Protein AF-A0A738X9A8-F1 (afdb_monomer_lite)

Foldseek 3Di:
DVVVVVVVVVVVVVPPDPPPPPDPDDDDDDDDDDPQWDWDDDPPAQWIWIGHPVGIDIDRDDPPDWADDPPPQWIWDWDAPDPVSPRIDIDIDGD

Structure (mmCIF, N/CA/C/O backbone):
data_AF-A0A738X9A8-F1
#
_entry.id   AF-A0A738X9A8-F1
#
loop_
_atom_site.group_PDB
_atom_site.id
_atom_site.type_symbol
_atom_site.label_atom_id
_atom_site.label_alt_id
_atom_site.label_comp_id
_atom_site.label_asym_id
_atom_site.label_entity_id
_atom_site.label_seq_id
_atom_site.pdbx_PDB_ins_code
_atom_site.Cartn_x
_atom_site.Cartn_y
_atom_site.Cartn_z
_atom_site.occupancy
_atom_site.B_iso_or_equiv
_atom_site.auth_seq_id
_atom_site.auth_comp_id
_atom_site.auth_asym_id
_atom_site.auth_atom_id
_atom_site.pdbx_PDB_model_num
ATOM 1 N N . MET A 1 1 ? 81.630 -18.756 20.144 1.00 59.25 1 MET A N 1
ATOM 2 C CA . MET A 1 1 ? 80.431 -17.967 20.517 1.00 59.25 1 MET A CA 1
ATOM 3 C C . MET A 1 1 ? 79.610 -17.455 19.320 1.00 59.25 1 MET A C 1
ATOM 5 O O . MET A 1 1 ? 78.576 -16.843 19.542 1.00 59.25 1 MET A O 1
ATOM 9 N N . ASN A 1 2 ? 80.004 -17.736 18.065 1.00 57.22 2 ASN A N 1
ATOM 10 C CA . ASN A 1 2 ? 79.244 -17.316 16.875 1.00 57.22 2 ASN A CA 1
ATOM 11 C C . ASN A 1 2 ? 78.223 -18.366 16.411 1.00 57.22 2 ASN A C 1
ATOM 13 O O . ASN A 1 2 ? 77.135 -18.009 15.981 1.00 57.22 2 ASN A O 1
ATOM 17 N N . THR A 1 3 ? 78.518 -19.656 16.575 1.00 60.06 3 THR A N 1
ATOM 18 C CA . THR A 1 3 ? 77.668 -20.761 16.097 1.00 60.06 3 THR A CA 1
ATOM 19 C C . THR A 1 3 ? 76.306 -20.813 16.799 1.00 60.06 3 THR A C 1
ATOM 21 O O . THR A 1 3 ? 75.285 -20.974 16.143 1.00 60.06 3 THR A O 1
ATOM 24 N N . MET A 1 4 ? 76.267 -20.567 18.114 1.00 61.12 4 MET A N 1
ATOM 25 C CA . MET A 1 4 ? 75.020 -20.515 18.897 1.00 61.12 4 MET A CA 1
ATOM 26 C C . MET A 1 4 ? 74.103 -19.348 18.496 1.00 61.12 4 MET A C 1
ATOM 28 O O . MET A 1 4 ? 72.885 -19.483 18.544 1.00 61.12 4 MET A O 1
ATOM 32 N N . ARG A 1 5 ? 74.673 -18.214 18.058 1.00 60.53 5 ARG A N 1
ATOM 33 C CA . ARG A 1 5 ? 73.898 -17.061 17.567 1.00 60.53 5 ARG A CA 1
ATOM 34 C C . ARG A 1 5 ? 73.193 -17.370 16.248 1.00 60.53 5 ARG A C 1
ATOM 36 O O . ARG A 1 5 ? 72.041 -16.986 16.090 1.00 60.53 5 ARG A O 1
ATOM 43 N N . TYR A 1 6 ? 73.852 -18.095 15.342 1.00 62.78 6 TYR A N 1
ATOM 44 C CA . TYR A 1 6 ? 73.252 -18.489 14.064 1.00 62.78 6 TYR A CA 1
ATOM 45 C C . TYR A 1 6 ? 72.114 -19.495 14.242 1.00 62.78 6 TYR A C 1
ATOM 47 O O . TYR A 1 6 ? 71.076 -19.349 13.608 1.00 62.78 6 TYR A O 1
ATOM 55 N N . VAL A 1 7 ? 72.263 -20.465 15.148 1.00 64.81 7 VAL A N 1
ATOM 56 C CA . VAL A 1 7 ? 71.209 -21.456 15.424 1.00 64.81 7 VAL A CA 1
ATOM 57 C C . VAL A 1 7 ? 69.951 -20.784 15.985 1.00 64.81 7 VAL A C 1
ATOM 59 O O . VAL A 1 7 ? 68.847 -21.077 15.539 1.00 64.81 7 VAL A O 1
ATOM 62 N N . MET A 1 8 ? 70.108 -19.822 16.898 1.00 61.81 8 MET A N 1
ATOM 63 C CA . MET A 1 8 ? 68.980 -19.098 17.497 1.00 61.81 8 MET A CA 1
ATOM 64 C C . MET A 1 8 ? 68.262 -18.188 16.480 1.00 61.81 8 MET A C 1
ATOM 66 O O . MET A 1 8 ? 67.034 -18.144 16.455 1.00 61.81 8 MET A O 1
ATOM 70 N N . LEU A 1 9 ? 69.013 -17.544 15.576 1.00 60.53 9 LEU A N 1
ATOM 71 C CA . LEU A 1 9 ? 68.464 -16.758 14.460 1.00 60.53 9 LEU A CA 1
ATOM 72 C C . LEU A 1 9 ? 67.666 -17.617 13.469 1.00 60.53 9 LEU A C 1
ATOM 74 O O . LEU A 1 9 ? 66.592 -17.207 13.041 1.00 60.53 9 LEU A O 1
ATOM 78 N N . MET A 1 10 ? 68.154 -18.815 13.138 1.00 61.84 10 MET A N 1
ATOM 79 C CA . MET A 1 10 ? 67.473 -19.734 12.216 1.00 61.84 10 MET A CA 1
ATOM 80 C C . MET A 1 10 ? 66.163 -20.286 12.793 1.00 61.84 10 MET A C 1
ATOM 82 O O . MET A 1 10 ? 65.187 -20.448 12.060 1.00 61.84 10 MET A O 1
ATOM 86 N N . ILE A 1 11 ? 66.124 -20.529 14.106 1.00 62.22 11 ILE A N 1
ATOM 87 C CA . ILE A 1 11 ? 64.912 -20.957 14.817 1.00 62.22 11 ILE A CA 1
ATOM 88 C C . ILE A 1 11 ? 63.886 -19.813 14.855 1.00 62.22 11 ILE A C 1
ATOM 90 O O . ILE A 1 11 ? 62.717 -20.031 14.572 1.00 62.22 11 ILE A O 1
ATOM 94 N N . LEU A 1 12 ? 64.312 -18.574 15.120 1.00 58.09 12 LEU A N 1
ATOM 95 C CA . LEU A 1 12 ? 63.426 -17.401 15.086 1.00 58.09 12 LEU A CA 1
ATOM 96 C C . LEU A 1 12 ? 62.868 -17.115 13.683 1.00 58.09 12 LEU A C 1
ATOM 98 O O . LEU A 1 12 ? 61.697 -16.767 13.559 1.00 58.09 12 LEU A O 1
ATOM 102 N N . LEU A 1 13 ? 63.668 -17.313 12.630 1.00 57.81 13 LEU A N 1
ATOM 103 C CA . LEU A 1 13 ? 63.247 -17.144 11.233 1.00 57.81 13 LEU A CA 1
ATOM 104 C C . LEU A 1 13 ? 62.220 -18.188 10.773 1.00 57.81 13 LEU A C 1
ATOM 106 O O . LEU A 1 13 ? 61.452 -17.904 9.860 1.00 57.81 13 LEU A O 1
ATOM 110 N N . SER A 1 14 ? 62.173 -19.367 11.400 1.00 58.31 14 SER A N 1
ATOM 111 C CA . SER A 1 14 ? 61.201 -20.418 11.060 1.00 58.31 14 SER A CA 1
ATOM 112 C C . SER A 1 14 ? 59.821 -20.212 11.703 1.00 58.31 14 SER A C 1
ATOM 114 O O . SER A 1 14 ? 58.867 -20.882 11.314 1.00 58.31 14 SER A O 1
ATOM 116 N N . PHE A 1 15 ? 59.684 -19.259 12.635 1.00 56.16 15 PHE A N 1
ATOM 117 C CA . PHE A 1 15 ? 58.399 -18.874 13.240 1.00 56.16 15 PHE A CA 1
ATOM 118 C C . PHE A 1 15 ? 57.715 -17.684 12.559 1.00 56.16 15 PHE A C 1
ATOM 120 O O . PHE A 1 15 ? 56.575 -17.358 12.889 1.00 56.16 15 PHE A O 1
ATOM 127 N N . ILE A 1 16 ? 58.381 -17.039 11.604 1.00 59.44 16 ILE A N 1
ATOM 128 C CA . ILE A 1 16 ? 57.793 -15.972 10.799 1.00 59.44 16 ILE A CA 1
ATOM 129 C C . ILE A 1 16 ? 57.323 -16.621 9.499 1.00 59.44 16 ILE A C 1
ATOM 131 O O . ILE A 1 16 ? 58.054 -17.394 8.896 1.00 59.44 16 ILE A O 1
ATOM 135 N N . VAL A 1 17 ? 56.114 -16.296 9.053 1.00 62.09 17 VAL A N 1
ATOM 136 C CA . VAL A 1 17 ? 55.440 -16.863 7.870 1.00 62.09 17 VAL A CA 1
ATOM 137 C C . VAL A 1 17 ? 54.682 -18.174 8.131 1.00 62.09 17 VAL A C 1
ATOM 139 O O . VAL A 1 17 ? 54.842 -19.184 7.454 1.00 62.0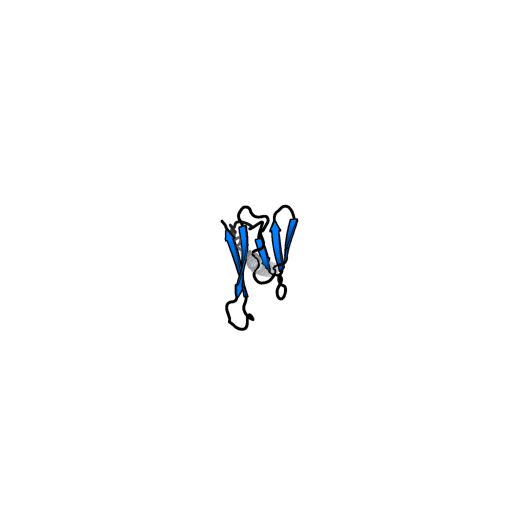9 17 VAL A O 1
ATOM 142 N N . HIS A 1 18 ? 53.717 -18.115 9.046 1.00 56.22 18 HIS A N 1
ATOM 143 C CA . HIS A 1 18 ? 52.382 -18.594 8.679 1.00 56.22 18 HIS A CA 1
ATOM 144 C C . HIS A 1 18 ? 51.548 -17.378 8.268 1.00 56.22 18 HIS A C 1
ATOM 146 O O . HIS A 1 18 ? 50.775 -16.837 9.054 1.00 56.22 18 HIS A O 1
ATOM 152 N N . GLU A 1 19 ? 51.721 -16.923 7.024 1.00 57.28 19 GLU A N 1
ATOM 153 C CA . GLU A 1 19 ? 50.686 -16.122 6.372 1.00 57.28 19 GLU A CA 1
ATOM 154 C C . GLU A 1 19 ? 49.478 -17.038 6.164 1.00 57.28 19 GLU A C 1
ATOM 156 O O . GLU A 1 19 ? 49.372 -17.765 5.173 1.00 57.28 19 GLU A O 1
ATOM 161 N N . GLY A 1 20 ? 48.565 -17.044 7.134 1.00 58.03 20 GLY A N 1
ATOM 162 C CA . GLY A 1 20 ? 47.231 -17.577 6.928 1.00 58.03 20 GLY A CA 1
ATOM 163 C C . GLY A 1 20 ? 46.574 -16.776 5.812 1.00 58.03 20 GLY A C 1
ATOM 164 O O . GLY A 1 20 ? 46.053 -15.692 6.051 1.00 58.03 20 GLY A O 1
ATOM 165 N N . ARG A 1 21 ? 46.617 -17.285 4.578 1.00 60.81 21 ARG A N 1
ATOM 166 C CA . ARG A 1 21 ? 45.827 -16.728 3.480 1.00 60.81 21 ARG A CA 1
ATOM 167 C C . ARG A 1 21 ? 44.359 -16.962 3.810 1.00 60.81 21 ARG A C 1
ATOM 169 O O . ARG A 1 21 ? 43.843 -18.064 3.618 1.00 60.81 21 ARG A O 1
ATOM 176 N N . THR A 1 22 ? 43.683 -15.937 4.314 1.00 63.75 22 THR A N 1
ATOM 177 C CA . THR A 1 22 ? 42.224 -15.906 4.334 1.00 63.75 22 THR A CA 1
ATOM 178 C C . THR A 1 22 ? 41.757 -15.989 2.884 1.00 63.75 22 THR A C 1
ATOM 180 O O . THR A 1 22 ? 42.052 -15.125 2.059 1.00 63.75 22 THR A O 1
ATOM 183 N N . LYS A 1 23 ? 41.101 -17.099 2.527 1.00 67.75 23 LYS A N 1
ATOM 184 C CA . LYS A 1 23 ? 40.468 -17.222 1.210 1.00 67.75 23 LYS A CA 1
ATOM 185 C C . LYS A 1 23 ? 39.428 -16.104 1.095 1.00 67.75 23 LYS A C 1
ATOM 187 O O . LYS A 1 23 ? 38.717 -15.878 2.075 1.00 67.75 23 LYS A O 1
ATOM 192 N N . PRO A 1 24 ? 39.338 -15.409 -0.051 1.00 62.84 24 PRO A N 1
ATOM 193 C CA . PRO A 1 24 ? 38.350 -14.359 -0.221 1.00 62.84 24 PRO A CA 1
ATOM 194 C C . PRO A 1 24 ? 36.960 -14.937 0.051 1.00 62.84 24 PRO A C 1
ATOM 196 O O . PRO A 1 24 ? 36.578 -15.979 -0.486 1.00 62.84 24 PRO A O 1
ATOM 199 N N . THR A 1 25 ? 36.268 -14.272 0.968 1.00 69.44 25 THR A N 1
ATOM 200 C CA . THR A 1 25 ? 34.915 -14.559 1.431 1.00 69.44 25 THR A CA 1
ATOM 201 C C . THR A 1 25 ? 33.962 -14.672 0.239 1.00 69.44 25 THR A C 1
ATOM 203 O O . THR A 1 25 ? 34.084 -13.921 -0.728 1.00 69.44 25 THR A O 1
ATOM 206 N N . ALA A 1 26 ? 33.034 -15.632 0.298 1.00 72.94 26 ALA A N 1
ATOM 207 C CA . ALA A 1 26 ? 32.047 -15.895 -0.747 1.00 72.94 26 ALA A CA 1
ATOM 208 C C . ALA A 1 26 ? 31.317 -14.615 -1.200 1.00 72.94 26 ALA A C 1
ATOM 210 O O . ALA A 1 26 ? 30.959 -13.772 -0.377 1.00 72.94 26 ALA A O 1
ATOM 211 N N . GLN A 1 27 ? 31.077 -14.484 -2.508 1.00 71.00 27 GLN A N 1
ATOM 212 C CA . GLN A 1 27 ? 30.247 -13.411 -3.055 1.00 71.00 27 GLN A CA 1
ATOM 213 C C . GLN A 1 27 ? 28.771 -13.740 -2.827 1.00 71.00 27 GLN A C 1
ATOM 215 O O . GLN A 1 27 ? 28.284 -14.785 -3.256 1.00 71.00 27 GLN A O 1
ATOM 220 N N . ILE A 1 28 ? 28.064 -12.840 -2.146 1.00 69.88 28 ILE A N 1
ATOM 221 C CA . ILE A 1 28 ? 26.612 -12.908 -1.995 1.00 69.88 28 ILE A CA 1
ATOM 222 C C . ILE A 1 28 ? 26.011 -12.058 -3.112 1.00 69.88 28 ILE A C 1
ATOM 224 O O . ILE A 1 28 ? 26.212 -10.845 -3.152 1.00 69.88 28 ILE A O 1
ATOM 228 N N . HIS A 1 29 ? 25.292 -12.703 -4.027 1.00 61.09 29 HIS A N 1
ATOM 229 C CA . HIS A 1 29 ? 24.551 -12.020 -5.080 1.00 61.09 29 HIS A CA 1
ATOM 230 C C . HIS A 1 29 ? 23.111 -11.800 -4.630 1.00 61.09 29 HIS A C 1
ATOM 232 O O . HIS A 1 29 ? 22.387 -12.754 -4.350 1.00 61.09 29 HIS A O 1
ATOM 238 N N . PHE A 1 30 ? 22.698 -10.538 -4.593 1.00 65.19 30 PHE A N 1
ATOM 239 C CA . PHE A 1 30 ? 21.306 -10.162 -4.396 1.00 65.19 30 PHE A CA 1
ATOM 240 C C . PHE A 1 30 ? 20.677 -9.903 -5.764 1.00 65.19 30 PHE A C 1
ATOM 242 O O . PHE A 1 30 ? 21.160 -9.069 -6.527 1.00 65.19 30 PHE A O 1
ATOM 249 N N . MET A 1 31 ? 19.603 -10.626 -6.072 1.00 74.31 31 MET A N 1
ATOM 250 C CA . MET A 1 31 ? 18.717 -10.330 -7.193 1.00 74.31 31 MET A CA 1
ATOM 251 C C . MET A 1 31 ? 17.336 -10.029 -6.633 1.00 74.31 31 MET A C 1
ATOM 253 O O . MET A 1 31 ? 16.787 -10.813 -5.864 1.00 74.31 31 MET A O 1
ATOM 257 N N . GLY A 1 32 ? 16.780 -8.895 -7.031 1.00 62.38 32 GLY A N 1
ATOM 258 C CA . GLY A 1 32 ? 15.437 -8.486 -6.661 1.00 62.38 32 GLY A CA 1
ATOM 259 C C . GLY A 1 32 ? 14.985 -7.340 -7.549 1.00 62.38 32 GLY A C 1
ATOM 260 O O . GLY A 1 32 ? 15.804 -6.575 -8.057 1.00 62.38 32 GLY A O 1
ATOM 261 N N . SER A 1 33 ? 13.680 -7.237 -7.753 1.00 65.44 33 SER A N 1
ATOM 262 C CA . SER A 1 33 ? 13.074 -6.064 -8.369 1.00 65.44 33 SER A CA 1
ATOM 263 C C . SER A 1 33 ? 12.870 -5.010 -7.287 1.00 65.44 33 SER A C 1
ATOM 265 O O . SER A 1 33 ? 12.279 -5.299 -6.247 1.00 65.44 33 SER A O 1
ATOM 267 N N . VAL A 1 34 ? 13.357 -3.792 -7.519 1.00 63.12 34 VAL A N 1
ATOM 268 C CA . VAL A 1 34 ? 12.982 -2.652 -6.681 1.00 63.12 34 VAL A CA 1
ATOM 269 C C . VAL A 1 34 ? 11.557 -2.286 -7.061 1.00 63.12 34 VAL A C 1
ATOM 271 O O . VAL A 1 34 ? 11.277 -1.960 -8.213 1.00 63.12 34 VAL A O 1
ATOM 274 N N . VAL A 1 35 ? 10.645 -2.383 -6.101 1.00 62.53 35 VAL A N 1
ATOM 275 C CA . VAL A 1 35 ? 9.296 -1.848 -6.255 1.00 62.53 35 VAL A CA 1
ATOM 276 C C . VAL A 1 35 ? 9.427 -0.326 -6.168 1.00 62.53 35 VAL A C 1
ATOM 278 O O . VAL A 1 35 ? 9.508 0.238 -5.083 1.00 62.53 35 VAL A O 1
ATOM 281 N N . GLU A 1 36 ? 9.546 0.332 -7.323 1.00 62.22 36 GLU A N 1
ATOM 282 C CA . GLU A 1 36 ? 9.707 1.794 -7.438 1.00 62.22 36 GLU A CA 1
ATOM 283 C C . GLU A 1 36 ? 8.404 2.562 -7.160 1.00 62.22 36 GLU A C 1
ATOM 285 O O . GLU A 1 36 ? 8.408 3.792 -7.145 1.00 62.22 36 GLU A O 1
ATOM 290 N N . ALA A 1 37 ? 7.292 1.847 -6.961 1.00 68.75 37 ALA A N 1
ATOM 291 C CA . ALA A 1 37 ? 6.003 2.434 -6.644 1.00 68.75 37 ALA A CA 1
ATOM 292 C C . ALA A 1 37 ? 5.193 1.556 -5.684 1.00 68.75 37 AL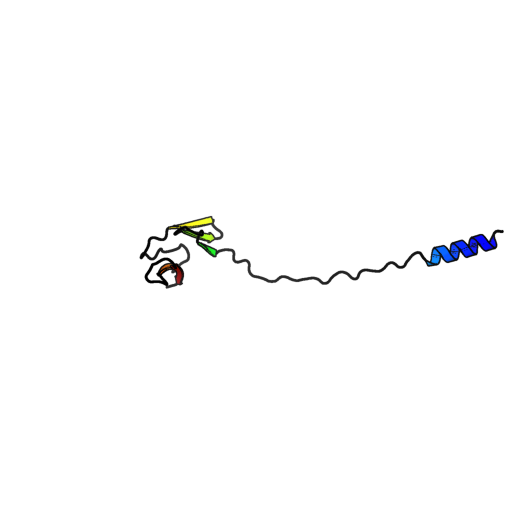A A C 1
ATOM 294 O O . ALA A 1 37 ? 5.072 0.351 -5.893 1.00 68.75 37 ALA A O 1
ATOM 295 N N . GLY A 1 38 ? 4.612 2.157 -4.650 1.00 73.62 38 GLY A N 1
ATOM 296 C CA . GLY A 1 38 ? 3.828 1.446 -3.646 1.00 73.62 38 GLY A CA 1
ATOM 297 C C . GLY A 1 38 ? 2.930 2.390 -2.863 1.00 73.62 38 GLY A C 1
ATOM 298 O O . GLY A 1 38 ? 3.258 3.561 -2.695 1.00 73.62 38 GLY A O 1
ATOM 299 N N . CYS A 1 39 ? 1.799 1.872 -2.392 1.00 78.69 39 CYS A N 1
ATOM 300 C CA . CYS A 1 39 ? 0.853 2.615 -1.572 1.00 78.69 39 CYS A CA 1
ATOM 301 C C . CYS A 1 39 ? 0.862 2.073 -0.145 1.00 78.69 39 CYS A C 1
ATOM 303 O O . CYS A 1 39 ? 0.811 0.859 0.058 1.00 78.69 39 CYS A O 1
ATOM 305 N N . TRP A 1 40 ? 0.883 2.960 0.840 1.00 78.00 40 TRP A N 1
ATOM 306 C CA . TRP A 1 40 ? 0.715 2.606 2.246 1.00 78.00 40 TRP A CA 1
ATOM 307 C C . TRP A 1 40 ? -0.265 3.548 2.922 1.00 78.00 40 TRP A C 1
ATOM 309 O O . TRP A 1 40 ? -0.506 4.662 2.462 1.00 78.00 40 TRP A O 1
ATOM 319 N N . ASN A 1 41 ? -0.833 3.079 4.026 1.00 79.44 41 ASN A N 1
ATOM 320 C CA . ASN A 1 41 ? -1.642 3.900 4.907 1.00 79.44 41 ASN A CA 1
ATOM 3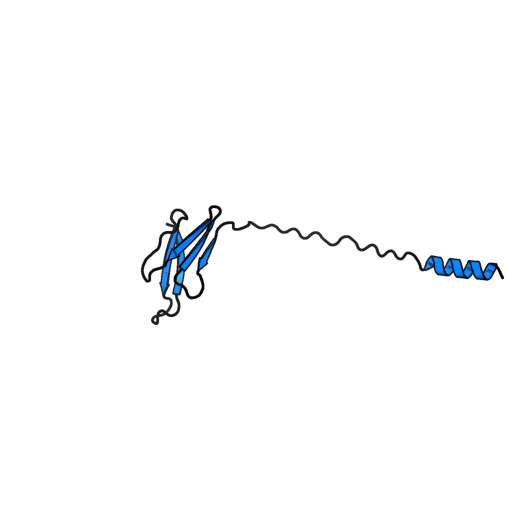21 C C . ASN A 1 41 ? -0.763 4.522 5.998 1.00 79.44 41 ASN A C 1
ATOM 323 O O . ASN A 1 41 ? 0.093 3.837 6.564 1.00 79.44 41 ASN A O 1
ATOM 327 N N . ASP A 1 42 ? -1.006 5.793 6.310 1.00 77.81 42 ASP 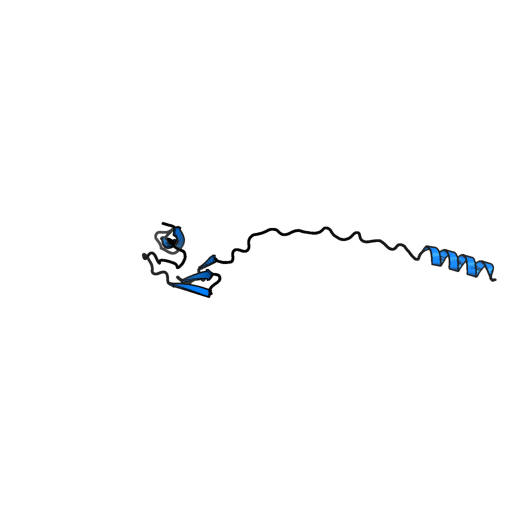A N 1
ATOM 328 C CA . ASP A 1 42 ? -0.424 6.422 7.495 1.00 77.81 42 ASP A CA 1
ATOM 329 C C . ASP A 1 42 ? -1.197 5.966 8.739 1.00 77.81 42 ASP A C 1
ATOM 331 O O . ASP A 1 42 ? -2.390 6.244 8.893 1.00 77.81 42 ASP A O 1
ATOM 335 N N . VAL A 1 43 ? -0.503 5.257 9.633 1.00 75.56 43 VAL A N 1
ATOM 336 C CA . VAL A 1 43 ? -1.102 4.600 10.804 1.00 75.56 43 VAL A CA 1
ATOM 337 C C . VAL A 1 43 ? -1.901 5.597 11.646 1.00 75.56 43 VAL A C 1
ATOM 339 O O . VAL A 1 43 ? -1.387 6.630 12.069 1.00 75.56 43 VAL A O 1
ATOM 342 N N . GLY A 1 44 ? -3.161 5.258 11.931 1.00 71.06 44 GLY A N 1
ATOM 343 C CA . GLY A 1 44 ? -4.063 6.104 12.720 1.00 71.06 44 GLY A CA 1
ATOM 344 C C . GLY A 1 44 ? -4.701 7.251 11.931 1.00 71.06 44 GLY A C 1
ATOM 345 O O . GLY A 1 44 ? -5.410 8.066 12.517 1.00 71.06 44 GLY A O 1
ATOM 346 N N . THR A 1 45 ? -4.485 7.308 10.616 1.00 73.94 45 THR A N 1
ATOM 347 C CA . THR A 1 45 ? -5.133 8.260 9.712 1.00 73.94 45 THR A CA 1
ATOM 348 C C . THR A 1 45 ? -5.944 7.521 8.648 1.00 73.94 45 THR A C 1
ATOM 350 O O . THR A 1 45 ? -5.650 6.378 8.293 1.00 73.94 45 THR A O 1
ATOM 353 N N . LEU A 1 46 ? -6.961 8.186 8.099 1.00 75.06 46 LEU A N 1
ATOM 354 C CA . LEU A 1 46 ? -7.707 7.702 6.934 1.00 75.06 46 LEU A CA 1
ATOM 355 C C . LEU A 1 46 ? -7.029 8.149 5.637 1.00 75.06 46 LEU A C 1
ATOM 357 O O . LEU A 1 46 ? -7.663 8.687 4.738 1.00 75.06 46 LEU A O 1
ATOM 361 N N . GLU A 1 47 ? -5.716 7.982 5.554 1.00 77.94 47 GLU A N 1
ATOM 362 C CA . GLU A 1 47 ? -4.936 8.465 4.429 1.00 77.94 47 GLU A CA 1
ATOM 363 C C . GLU A 1 47 ? -4.097 7.364 3.807 1.00 77.94 47 GLU A C 1
ATOM 365 O O . GLU A 1 47 ? -3.524 6.531 4.510 1.00 77.94 47 GLU A O 1
ATOM 370 N N . ILE A 1 48 ? -4.013 7.380 2.479 1.00 81.12 48 ILE A N 1
ATOM 371 C CA . ILE A 1 48 ? -3.082 6.568 1.709 1.00 81.12 48 ILE A CA 1
ATOM 372 C C . ILE A 1 48 ? -2.112 7.477 0.972 1.00 81.12 48 ILE A C 1
ATOM 374 O O . ILE A 1 48 ? -2.518 8.418 0.287 1.00 81.12 48 ILE A O 1
ATOM 378 N N . GLN A 1 49 ? -0.832 7.143 1.072 1.00 81.06 49 GLN A N 1
ATOM 379 C CA . GLN A 1 49 ? 0.230 7.742 0.283 1.00 81.06 49 GLN A CA 1
ATOM 380 C C . GLN A 1 49 ? 0.720 6.717 -0.726 1.00 81.06 49 GLN A C 1
ATOM 382 O O . GLN A 1 49 ? 1.170 5.633 -0.358 1.00 81.06 49 GLN A O 1
ATOM 387 N N . CYS A 1 50 ? 0.603 7.059 -2.003 1.00 81.25 50 CYS A N 1
ATOM 388 C CA . CYS A 1 50 ? 1.130 6.276 -3.106 1.00 81.25 50 CYS A CA 1
ATOM 389 C C . CYS A 1 50 ? 2.387 6.958 -3.626 1.00 81.25 50 CYS A C 1
ATOM 391 O O . CYS A 1 50 ? 2.349 8.079 -4.129 1.00 81.25 50 CYS A O 1
ATOM 393 N N . HIS A 1 51 ? 3.512 6.276 -3.482 1.00 79.50 51 HIS A N 1
ATOM 394 C CA . HIS A 1 51 ? 4.778 6.720 -4.029 1.00 79.50 51 HIS A CA 1
ATOM 395 C C . HIS A 1 51 ? 4.923 6.150 -5.428 1.00 79.50 51 HIS A C 1
ATOM 397 O O . HIS A 1 51 ? 4.669 4.966 -5.644 1.00 79.50 51 HIS A O 1
ATOM 403 N N . ASN A 1 52 ? 5.335 6.990 -6.366 1.00 76.81 52 ASN A N 1
ATOM 404 C CA . ASN A 1 52 ? 5.683 6.598 -7.720 1.00 76.81 52 ASN A CA 1
ATOM 405 C C . ASN A 1 52 ? 6.970 7.331 -8.150 1.00 76.81 52 ASN A C 1
ATOM 407 O O . ASN A 1 52 ? 7.599 8.042 -7.364 1.00 76.81 52 ASN A O 1
ATOM 411 N N . LYS A 1 53 ? 7.389 7.155 -9.408 1.00 75.00 53 LYS A N 1
ATOM 412 C CA . LYS A 1 53 ? 8.599 7.808 -9.947 1.00 75.00 53 LYS A CA 1
ATOM 413 C C . LYS A 1 53 ? 8.473 9.327 -10.084 1.00 75.00 53 LYS A C 1
ATOM 415 O O . LYS A 1 53 ? 9.484 10.010 -10.214 1.00 75.00 53 LYS A O 1
ATOM 420 N N . GLU A 1 54 ? 7.248 9.831 -10.118 1.00 76.19 54 GLU A N 1
ATOM 421 C CA . GLU A 1 54 ? 6.892 11.218 -10.419 1.00 76.19 54 GLU A CA 1
ATOM 422 C C . GLU A 1 54 ? 6.672 12.034 -9.135 1.00 76.19 54 GLU A C 1
ATOM 424 O O . GLU A 1 54 ? 6.792 13.259 -9.153 1.00 76.19 54 GLU A O 1
ATOM 429 N N . GLY A 1 55 ? 6.423 11.368 -8.005 1.00 78.44 55 GLY A N 1
ATOM 430 C CA . GLY A 1 55 ? 6.251 11.991 -6.704 1.00 78.44 55 GLY A CA 1
ATOM 431 C C . GLY A 1 55 ? 5.434 11.144 -5.730 1.00 78.44 55 GLY A C 1
ATOM 432 O O . GLY A 1 55 ? 5.418 9.913 -5.783 1.00 78.44 55 GLY A O 1
ATOM 433 N N . VAL A 1 56 ? 4.781 11.840 -4.800 1.00 82.00 56 VAL A N 1
ATOM 434 C CA . VAL A 1 56 ? 3.902 11.250 -3.788 1.00 82.00 56 VAL A CA 1
ATOM 435 C C . VAL A 1 56 ? 2.492 11.760 -4.011 1.00 82.00 56 VAL A C 1
ATOM 437 O O . VAL A 1 56 ? 2.251 12.968 -4.002 1.00 82.00 56 VAL A O 1
ATOM 440 N N . GLU A 1 57 ? 1.562 10.834 -4.178 1.00 81.81 57 GLU A N 1
ATOM 441 C CA . GLU A 1 57 ? 0.140 11.114 -4.303 1.00 81.81 57 GLU A CA 1
ATOM 442 C C . GLU A 1 57 ? -0.556 10.786 -2.986 1.00 81.81 57 GLU A C 1
ATOM 444 O O . GLU A 1 57 ? -0.310 9.742 -2.379 1.00 81.81 57 GLU A O 1
ATOM 449 N N . ARG A 1 58 ? -1.423 11.693 -2.533 1.00 80.62 58 ARG A N 1
ATOM 450 C CA . ARG A 1 58 ? -2.102 11.608 -1.237 1.00 80.62 58 ARG A CA 1
ATOM 451 C C . ARG A 1 58 ? -3.597 11.448 -1.462 1.00 80.62 58 ARG A C 1
ATOM 453 O O . ARG A 1 58 ? -4.219 12.283 -2.118 1.00 80.62 58 ARG A O 1
ATOM 460 N N . TYR A 1 59 ? -4.169 10.407 -0.876 1.00 78.56 59 TYR A N 1
ATOM 461 C CA . TYR A 1 59 ? -5.587 10.088 -0.969 1.00 78.56 59 TYR A CA 1
ATOM 462 C C . TYR A 1 59 ? -6.203 10.079 0.419 1.00 78.56 59 TYR A C 1
ATOM 464 O O . TYR A 1 59 ? -5.771 9.326 1.289 1.00 78.56 59 TYR A O 1
ATOM 472 N N . ILE A 1 60 ? -7.234 10.899 0.615 1.00 75.31 60 ILE A N 1
ATOM 473 C CA . ILE A 1 60 ? -8.032 10.894 1.840 1.00 75.31 60 ILE A CA 1
ATOM 474 C C . ILE A 1 60 ? -9.186 9.919 1.628 1.00 75.31 60 ILE A C 1
ATOM 476 O O . ILE A 1 60 ? -9.988 10.065 0.703 1.00 75.31 60 ILE A O 1
ATOM 480 N N . LEU A 1 61 ? -9.242 8.905 2.478 1.00 73.56 61 LEU A N 1
ATOM 481 C CA . LEU A 1 61 ? -10.321 7.941 2.533 1.00 73.56 61 LEU A CA 1
ATOM 482 C C . LEU A 1 61 ? -11.437 8.527 3.382 1.00 73.56 61 LEU A C 1
ATOM 484 O O . LEU A 1 61 ? -11.246 8.910 4.535 1.00 73.56 61 LEU A O 1
ATOM 488 N N . VAL A 1 62 ? -12.614 8.618 2.785 1.00 67.56 62 VAL A N 1
ATOM 489 C CA . VAL A 1 62 ? -13.832 8.983 3.497 1.00 67.56 62 VAL A CA 1
ATOM 490 C C . VAL A 1 62 ? -14.617 7.700 3.700 1.00 67.56 62 VAL A C 1
ATOM 492 O O . VAL A 1 62 ? -14.766 6.907 2.769 1.00 67.56 62 VAL A O 1
ATOM 495 N N . GLU A 1 63 ? -15.107 7.485 4.919 1.00 64.88 63 GLU A N 1
ATOM 496 C CA . GLU A 1 63 ? -15.873 6.290 5.257 1.00 64.88 63 GLU A CA 1
ATOM 497 C C . GLU A 1 63 ? -17.002 6.044 4.244 1.00 64.88 63 GLU A C 1
ATOM 499 O O . GLU A 1 63 ? -17.807 6.933 3.959 1.00 64.88 63 GLU A O 1
ATOM 504 N N . ASN A 1 64 ? -17.086 4.809 3.740 1.00 56.91 64 ASN A N 1
ATOM 505 C CA . ASN A 1 64 ? -18.082 4.349 2.764 1.00 56.91 64 ASN A CA 1
ATOM 506 C C . ASN A 1 64 ? -17.958 4.933 1.342 1.00 56.91 64 ASN A C 1
ATOM 508 O O . ASN A 1 64 ? -18.910 4.831 0.567 1.00 56.91 64 ASN A O 1
ATOM 512 N N . ILE A 1 65 ? -16.808 5.506 0.968 1.00 62.78 65 ILE A N 1
ATOM 513 C CA . ILE A 1 65 ? -16.553 6.007 -0.391 1.00 62.78 65 ILE A CA 1
ATOM 514 C C . ILE A 1 65 ? -15.335 5.292 -0.988 1.00 62.78 65 ILE A C 1
ATOM 516 O O . ILE A 1 65 ? -14.301 5.156 -0.339 1.00 62.78 65 ILE A O 1
ATOM 520 N N . ALA A 1 66 ? -15.459 4.823 -2.234 1.00 66.31 66 ALA A N 1
ATOM 521 C CA . ALA A 1 66 ? -14.320 4.323 -2.998 1.00 66.31 66 ALA A CA 1
ATOM 522 C C . ALA A 1 66 ? -13.538 5.507 -3.583 1.00 66.31 66 ALA A C 1
ATOM 524 O O . ALA A 1 66 ? -14.105 6.314 -4.324 1.00 66.31 66 ALA A O 1
ATOM 525 N N . THR A 1 67 ? -12.247 5.606 -3.265 1.00 70.12 67 THR A N 1
ATOM 526 C CA . THR A 1 67 ? -11.388 6.696 -3.751 1.00 70.12 67 THR A CA 1
ATOM 527 C C . THR A 1 67 ? -10.540 6.189 -4.923 1.00 70.12 67 THR A C 1
ATOM 529 O O . THR A 1 67 ? -9.754 5.257 -4.729 1.00 70.12 67 THR A O 1
ATOM 532 N N . PRO A 1 68 ? -10.681 6.750 -6.141 1.00 64.19 68 PRO A N 1
ATOM 533 C CA . PRO A 1 68 ? -9.836 6.378 -7.273 1.00 64.19 68 PRO A CA 1
ATOM 534 C C . PRO A 1 68 ? -8.387 6.810 -7.023 1.00 64.19 68 PRO A C 1
ATOM 536 O O . PRO A 1 68 ? -8.150 7.875 -6.447 1.00 64.19 68 PRO A O 1
ATOM 539 N N . ILE A 1 69 ? -7.427 6.002 -7.476 1.00 72.44 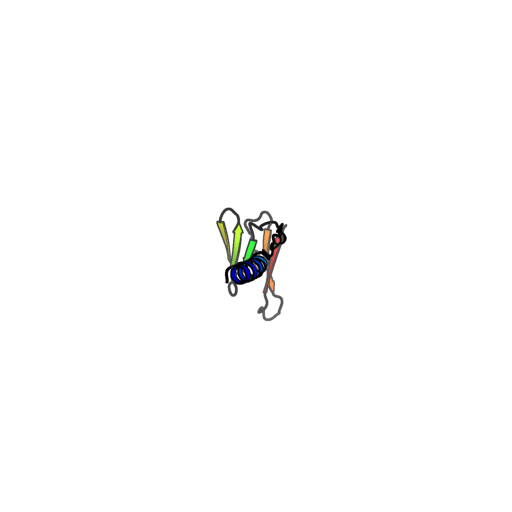69 ILE A N 1
ATOM 540 C CA . ILE A 1 69 ? -5.996 6.330 -7.410 1.00 72.44 69 ILE A CA 1
ATOM 541 C C . ILE A 1 69 ? -5.413 6.491 -8.817 1.00 72.44 69 ILE A C 1
ATOM 543 O O . ILE A 1 69 ? -6.030 6.108 -9.805 1.00 72.44 69 ILE A O 1
ATOM 547 N N . SER A 1 70 ? -4.229 7.093 -8.916 1.00 65.56 70 SER A 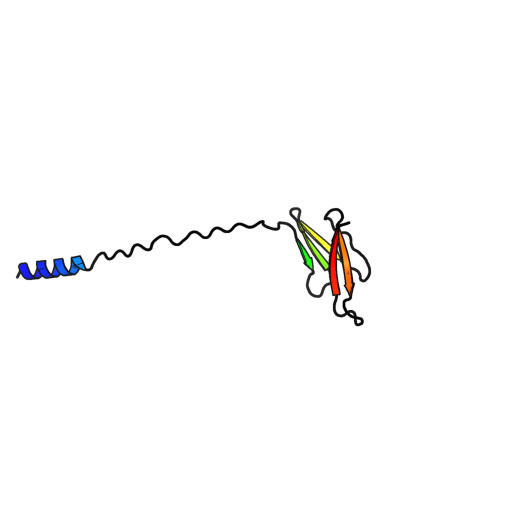N 1
ATOM 548 C CA . SER A 1 70 ? -3.585 7.446 -10.193 1.00 65.56 70 SER A CA 1
ATOM 549 C C . SER A 1 70 ? -3.168 6.224 -11.010 1.00 65.56 70 SER A C 1
ATOM 551 O O . SER A 1 70 ? -3.035 6.293 -12.231 1.00 65.56 70 SER A O 1
ATOM 553 N N . SER A 1 71 ? -2.998 5.069 -10.354 1.00 64.88 71 SER A N 1
ATOM 554 C CA . SER A 1 71 ? -2.794 3.810 -11.063 1.00 64.88 71 SER A CA 1
ATOM 555 C C . SER A 1 71 ? -4.028 3.508 -11.930 1.00 64.88 71 SER A C 1
ATOM 557 O O . SER A 1 71 ? -5.150 3.510 -11.415 1.00 64.88 71 SER A O 1
ATOM 559 N N . PRO A 1 72 ? -3.854 3.275 -13.244 1.00 66.88 72 PRO A N 1
ATOM 560 C CA . PRO A 1 72 ? -4.977 3.119 -14.156 1.00 66.88 72 PRO A CA 1
ATOM 561 C C . PRO A 1 72 ? -5.850 1.944 -13.719 1.00 66.88 72 PRO A C 1
ATOM 563 O O . PRO A 1 72 ? -5.345 0.856 -13.447 1.00 66.88 72 PRO A O 1
ATOM 566 N N . HIS A 1 73 ? -7.160 2.192 -13.671 1.00 69.44 73 HIS A N 1
ATOM 567 C CA . HIS A 1 73 ? -8.184 1.229 -13.255 1.00 69.44 73 HIS A CA 1
ATOM 568 C C . HIS A 1 73 ? -8.099 0.781 -11.793 1.00 69.44 73 HIS A C 1
ATOM 570 O O . HIS A 1 73 ? -8.746 -0.191 -11.434 1.00 69.44 73 HIS A O 1
ATOM 576 N N . ALA A 1 74 ? -7.345 1.472 -10.935 1.00 73.50 74 ALA A N 1
ATOM 577 C CA . ALA A 1 74 ? -7.244 1.116 -9.527 1.00 73.50 74 ALA A CA 1
ATOM 578 C C . ALA A 1 74 ? -8.091 2.033 -8.629 1.00 73.50 74 ALA A C 1
ATOM 580 O O . ALA A 1 74 ? -8.107 3.260 -8.767 1.00 73.50 74 ALA A O 1
ATOM 581 N N . MET A 1 75 ? -8.764 1.430 -7.654 1.00 77.12 75 MET A N 1
ATOM 582 C CA . MET A 1 75 ? -9.592 2.110 -6.661 1.00 77.12 75 MET A CA 1
ATOM 583 C C . MET A 1 75 ? -9.257 1.591 -5.269 1.00 77.12 75 MET A C 1
ATOM 585 O O . MET A 1 75 ? -9.050 0.392 -5.083 1.00 77.12 75 MET A O 1
ATOM 589 N N . VAL A 1 76 ? -9.261 2.464 -4.264 1.00 76.81 76 VAL A N 1
ATOM 590 C CA . VAL A 1 76 ? -9.211 2.018 -2.871 1.00 76.81 76 VAL A CA 1
ATOM 591 C C . VAL A 1 76 ? -10.627 1.828 -2.356 1.00 76.81 76 VAL A C 1
ATOM 593 O O . VAL A 1 76 ? -11.446 2.747 -2.400 1.00 76.81 76 VAL A O 1
ATOM 596 N N . LYS A 1 77 ? -10.891 0.641 -1.814 1.00 77.31 77 LYS A N 1
ATOM 597 C CA . LYS A 1 77 ? -12.118 0.306 -1.100 1.00 77.31 77 LYS A CA 1
ATOM 598 C C . LYS A 1 77 ? -11.827 0.122 0.384 1.00 77.31 77 LYS A C 1
ATOM 600 O O . LYS A 1 77 ? -10.862 -0.549 0.753 1.00 77.31 77 LYS A O 1
ATOM 605 N N . GLN A 1 78 ? -12.686 0.697 1.215 1.00 77.44 78 GLN A N 1
ATOM 606 C CA . GLN A 1 78 ? -12.668 0.533 2.662 1.00 77.44 78 GLN A CA 1
ATOM 607 C C . GLN A 1 78 ? -13.817 -0.386 3.089 1.00 77.44 78 GLN A C 1
ATOM 609 O O . GLN A 1 78 ? -14.971 -0.115 2.762 1.00 77.44 78 GLN A O 1
ATOM 614 N N . ASP A 1 79 ? -13.496 -1.447 3.827 1.00 79.19 79 ASP A N 1
ATOM 615 C CA . ASP A 1 79 ? -14.461 -2.380 4.410 1.00 79.19 79 ASP A CA 1
ATOM 616 C C . ASP A 1 79 ? -14.209 -2.502 5.925 1.00 79.19 79 ASP A C 1
ATOM 618 O O . ASP A 1 79 ? -13.059 -2.589 6.361 1.00 79.19 79 ASP A O 1
ATOM 622 N N . TYR A 1 80 ? -15.271 -2.541 6.732 1.00 81.62 80 TYR A N 1
ATOM 623 C CA . TYR A 1 80 ? -15.169 -2.830 8.167 1.00 81.62 80 TYR A CA 1
ATOM 624 C C . TYR A 1 80 ? -15.185 -4.341 8.403 1.00 81.62 80 TYR A C 1
ATOM 626 O O . TYR A 1 80 ? -15.933 -5.069 7.746 1.00 81.62 80 TYR A O 1
ATOM 634 N N . LEU A 1 81 ? -14.349 -4.815 9.324 1.00 83.50 81 LEU A N 1
ATOM 635 C CA . LEU A 1 81 ? -14.259 -6.231 9.689 1.00 83.50 81 LEU A CA 1
ATOM 636 C C . LEU A 1 81 ? -15.067 -6.590 10.942 1.00 83.50 81 LEU A C 1
ATOM 638 O O . LEU A 1 81 ? -15.204 -7.770 11.257 1.00 83.50 81 LEU A O 1
ATOM 642 N N . ASP A 1 82 ? -15.593 -5.594 11.642 1.00 82.56 82 ASP A N 1
ATOM 643 C CA . ASP A 1 82 ? -16.346 -5.730 12.880 1.00 82.56 82 ASP A CA 1
ATOM 644 C C . ASP A 1 82 ? -17.551 -4.777 12.908 1.00 82.56 82 ASP A C 1
ATOM 646 O O . ASP A 1 82 ? -17.566 -3.735 12.249 1.00 82.56 82 ASP A O 1
ATOM 650 N N . GLU A 1 83 ? -18.577 -5.137 13.684 1.00 76.62 83 GLU A N 1
ATOM 651 C CA . GLU A 1 83 ? -19.793 -4.324 13.837 1.00 76.62 83 GLU A CA 1
ATOM 652 C C . GLU A 1 83 ? -19.516 -2.998 14.563 1.00 76.62 83 GLU A C 1
ATOM 654 O O . GLU A 1 83 ? -20.140 -1.982 14.251 1.00 76.62 83 GLU A O 1
ATOM 659 N N . ASP A 1 84 ? -18.529 -2.997 15.465 1.00 80.50 84 ASP A N 1
ATOM 660 C CA . ASP A 1 84 ? -18.081 -1.823 16.221 1.00 80.50 84 ASP A CA 1
ATOM 661 C C . ASP A 1 84 ? -17.185 -0.881 15.390 1.00 80.50 84 ASP A C 1
ATOM 663 O O . ASP A 1 84 ? -16.801 0.190 15.871 1.00 80.50 84 ASP A O 1
ATOM 667 N N . LYS A 1 85 ? -16.884 -1.248 14.132 1.00 74.94 85 LYS A N 1
ATOM 668 C CA . LYS A 1 85 ? -16.076 -0.492 13.160 1.00 74.94 85 LYS A CA 1
ATOM 669 C C . LYS A 1 85 ? -14.670 -0.118 13.645 1.00 74.94 85 LYS A C 1
ATOM 671 O O . LYS A 1 85 ? -14.080 0.845 13.154 1.00 74.94 85 LYS A O 1
ATOM 676 N N . GLN A 1 86 ? -14.113 -0.856 14.597 1.00 70.81 86 GLN A N 1
ATOM 677 C CA . GLN A 1 86 ? -12.770 -0.616 15.124 1.00 70.81 86 GLN A CA 1
ATOM 678 C C . GLN A 1 86 ? -11.669 -1.214 14.250 1.00 70.81 86 GLN A C 1
ATOM 680 O O . GLN A 1 86 ? -10.523 -0.765 14.300 1.00 70.81 86 GLN A O 1
ATOM 685 N N . LEU A 1 87 ? -11.999 -2.211 13.433 1.00 74.12 87 LEU A N 1
ATOM 686 C CA . LEU A 1 87 ? -11.089 -2.887 12.531 1.00 74.12 87 LEU A CA 1
ATOM 687 C C . LEU A 1 87 ? -11.498 -2.613 11.085 1.00 74.12 87 LEU A C 1
ATOM 689 O O . LEU A 1 87 ? -12.542 -3.038 10.596 1.00 74.12 87 LEU A O 1
ATOM 693 N N . THR A 1 88 ? -10.627 -1.909 10.372 1.00 74.75 88 THR A N 1
ATOM 694 C CA . THR A 1 88 ? -10.858 -1.520 8.981 1.00 74.75 88 THR A CA 1
ATOM 695 C C . THR A 1 88 ? -9.841 -2.197 8.070 1.00 74.75 88 THR A C 1
ATOM 697 O O . THR A 1 88 ? -8.651 -2.240 8.376 1.00 74.75 88 THR A O 1
ATOM 700 N N . VAL A 1 89 ? -10.302 -2.703 6.927 1.00 78.31 89 VAL A N 1
ATOM 701 C CA . VAL A 1 89 ? -9.457 -3.197 5.840 1.00 78.31 89 VAL A CA 1
ATOM 702 C C . VAL A 1 89 ? -9.549 -2.256 4.651 1.00 78.31 89 VAL A C 1
ATOM 704 O O . VAL A 1 89 ? -10.632 -1.921 4.177 1.00 78.31 89 VAL A O 1
ATOM 707 N N . LEU A 1 90 ? -8.379 -1.880 4.143 1.00 76.75 90 LEU A N 1
ATOM 708 C CA . LEU A 1 90 ? -8.218 -1.123 2.911 1.00 76.75 90 LEU A CA 1
ATOM 709 C C . LEU A 1 90 ? -7.741 -2.081 1.819 1.00 76.75 90 LEU A C 1
ATOM 711 O O . LEU A 1 90 ? -6.730 -2.763 1.993 1.00 76.75 90 LEU A O 1
ATOM 715 N N . ARG A 1 91 ? -8.466 -2.158 0.701 1.00 76.25 91 ARG A N 1
ATOM 716 C CA . ARG A 1 91 ? -8.073 -2.950 -0.475 1.00 76.25 91 ARG A CA 1
ATOM 717 C C . ARG A 1 91 ? -7.907 -2.047 -1.679 1.00 76.25 91 ARG A C 1
ATOM 719 O O . ARG A 1 91 ? -8.763 -1.210 -1.941 1.00 76.25 91 ARG A O 1
ATOM 726 N N . ILE A 1 92 ? -6.845 -2.283 -2.438 1.00 76.44 92 ILE A N 1
ATOM 727 C CA . ILE A 1 92 ? -6.707 -1.748 -3.789 1.00 76.44 92 ILE A CA 1
ATOM 728 C C . ILE A 1 92 ? -7.364 -2.759 -4.728 1.00 76.44 92 ILE A C 1
ATOM 730 O O . ILE A 1 92 ? -6.971 -3.926 -4.759 1.00 76.44 92 ILE A O 1
ATOM 734 N N . VAL A 1 93 ? -8.401 -2.324 -5.432 1.00 77.19 93 VAL A N 1
ATOM 735 C CA . VAL A 1 93 ? -9.149 -3.111 -6.413 1.00 77.19 93 VAL A CA 1
ATOM 736 C C . VAL A 1 93 ? -8.806 -2.575 -7.793 1.00 77.19 93 VAL A C 1
ATOM 738 O O . VAL A 1 93 ? -8.774 -1.362 -7.974 1.00 77.19 93 VAL A O 1
ATOM 741 N N . TYR A 1 94 ? -8.538 -3.473 -8.735 1.00 77.56 94 TYR A N 1
ATOM 742 C CA . TYR A 1 94 ? -8.346 -3.140 -10.142 1.00 77.56 94 TYR A CA 1
ATOM 743 C C . TYR A 1 94 ? -9.609 -3.561 -10.909 1.00 77.56 94 TYR A C 1
ATOM 745 O O . TYR A 1 94 ? -10.049 -4.699 -10.718 1.00 77.56 94 TYR A O 1
ATOM 753 N N . ASP A 1 95 ? -10.186 -2.657 -11.702 1.00 67.75 95 ASP A N 1
ATOM 754 C CA . ASP A 1 95 ? -11.296 -2.931 -12.638 1.00 67.75 95 ASP A CA 1
ATOM 755 C C . ASP A 1 95 ? -10.834 -3.718 -13.879 1.00 67.75 95 ASP A C 1
ATOM 757 O O . ASP A 1 95 ? -9.712 -3.454 -14.378 1.00 67.75 95 ASP A O 1
#

pLDDT: mean 70.15, std 7.96, range [56.16, 83.5]

Radius of gyration: 33.27 Å; chains: 1; bounding box: 100×33×35 Å

Sequence (95 aa):
MNTMRYVMLMILLSFIVHEGRTKPTAQIHFMGSVVEAGCWNDVGTLEIQCHNKEGVERYILVENIATPISSPHAMVKQDYLDEDKQLTVLRIVYD

Secondary structure (DSSP, 8-state):
--HHHHHHHHHHHTTS------PPPPP----------EEEEPTTSSEEEEE-SS-EEEEEPPTT-PEE-SSTTEEEEEEESSTTS-SEEEEEEE-

Organism: NCBI:txid1967584